Protein AF-A0A8T6R658-F1 (afdb_monomer_lite)

Radius of gyration: 13.72 Å; chains: 1; bounding box: 38×26×32 Å

Sequence (63 aa):
LLTVLAVHHRTAPAAINVEDLDSKVDLDVIRGEHRTLPDGDIAALNNSFGFGGHNVALVVKSV

Secondary structure (DSSP, 8-state):
-HHHHHHHTTEEPPBSS-SS--TT--S---BSS-EEPPSSS-EEEEEEEETTTEEEEEEEE--

Structure (mmCIF, N/CA/C/O backbone):
data_AF-A0A8T6R658-F1
#
_entry.id   AF-A0A8T6R658-F1
#
loop_
_atom_site.group_PDB
_atom_site.id
_atom_site.type_symbol
_atom_site.label_atom_id
_atom_site.label_alt_id
_atom_site.label_comp_id
_atom_site.label_asym_id
_atom_site.label_entity_id
_atom_site.label_seq_id
_atom_site.pdbx_PDB_ins_code
_atom_site.Cartn_x
_atom_site.Cartn_y
_atom_site.Cartn_z
_atom_site.occupancy
_atom_site.B_iso_or_equiv
_atom_site.auth_seq_id
_atom_site.auth_comp_id
_atom_site.auth_asym_id
_atom_site.auth_atom_id
_atom_site.pdbx_PDB_model_num
ATOM 1 N N . LEU A 1 1 ? -1.385 10.996 3.651 1.00 68.06 1 LEU A N 1
ATOM 2 C CA . LEU A 1 1 ? -2.768 11.493 3.437 1.00 68.06 1 LEU A CA 1
ATOM 3 C C . LEU A 1 1 ? -3.648 10.467 2.726 1.00 68.06 1 LEU A C 1
ATOM 5 O O . LEU A 1 1 ? -4.702 10.163 3.263 1.00 68.06 1 LEU A O 1
ATOM 9 N N . LEU A 1 2 ? -3.211 9.884 1.597 1.00 91.56 2 LEU A N 1
ATOM 10 C CA . LEU A 1 2 ? -3.999 8.915 0.813 1.00 91.56 2 LEU A CA 1
ATOM 11 C C . LEU A 1 2 ? -4.658 7.803 1.654 1.00 91.56 2 LEU A C 1
ATOM 13 O O . LEU A 1 2 ? -5.874 7.672 1.632 1.00 91.56 2 LEU A O 1
ATOM 17 N N . THR A 1 3 ? -3.880 7.052 2.441 1.00 97.38 3 THR A N 1
ATOM 18 C CA . THR A 1 3 ? -4.401 5.934 3.254 1.00 97.38 3 THR A CA 1
ATOM 19 C C . THR A 1 3 ? -5.437 6.377 4.291 1.00 97.38 3 THR A C 1
ATOM 21 O O . THR A 1 3 ? -6.418 5.675 4.509 1.00 97.38 3 THR A O 1
ATOM 24 N N . VAL A 1 4 ? -5.266 7.559 4.894 1.00 97.50 4 VAL A N 1
ATOM 25 C CA . VAL A 1 4 ? -6.235 8.110 5.858 1.00 97.50 4 VAL A CA 1
ATOM 26 C C . VAL A 1 4 ? -7.561 8.425 5.167 1.00 97.50 4 VAL A C 1
ATOM 28 O O . VAL A 1 4 ? -8.613 8.041 5.668 1.00 97.50 4 VAL A O 1
ATOM 31 N N . LEU A 1 5 ? -7.516 9.066 3.994 1.00 97.88 5 LEU A N 1
ATOM 32 C CA . LEU A 1 5 ? -8.719 9.376 3.218 1.00 97.88 5 LEU A CA 1
ATOM 33 C C . LEU A 1 5 ? -9.407 8.114 2.687 1.00 97.88 5 LEU A C 1
ATOM 35 O O . LEU A 1 5 ? -10.631 8.054 2.692 1.00 97.88 5 LEU A O 1
ATOM 39 N N . ALA A 1 6 ? -8.642 7.093 2.293 1.00 97.75 6 ALA A N 1
ATOM 40 C CA . ALA A 1 6 ? -9.194 5.813 1.854 1.00 97.75 6 ALA A CA 1
ATOM 41 C C . ALA A 1 6 ? -9.998 5.123 2.969 1.00 97.75 6 ALA A C 1
ATOM 43 O O . ALA A 1 6 ? -11.122 4.679 2.738 1.00 97.75 6 ALA A O 1
ATOM 44 N N . VAL A 1 7 ? -9.456 5.094 4.194 1.00 97.75 7 VAL A N 1
ATOM 45 C CA . VAL A 1 7 ? -10.154 4.565 5.378 1.00 97.75 7 VAL A CA 1
ATOM 46 C C . VAL A 1 7 ? -11.374 5.423 5.727 1.00 97.75 7 VAL A C 1
ATOM 48 O O . VAL A 1 7 ? -12.449 4.881 5.968 1.00 97.75 7 VAL A O 1
ATOM 51 N N . HIS A 1 8 ? -11.232 6.751 5.710 1.00 96.75 8 HIS A N 1
ATOM 52 C CA . HIS A 1 8 ? -12.306 7.683 6.060 1.00 96.75 8 HIS A CA 1
ATOM 53 C C . HIS A 1 8 ? -13.498 7.619 5.089 1.00 96.75 8 HIS A C 1
ATOM 55 O O . HIS A 1 8 ? -14.641 7.540 5.526 1.00 96.75 8 HIS A O 1
ATOM 61 N N . HIS A 1 9 ? -13.240 7.608 3.779 1.00 97.12 9 HIS A N 1
ATOM 62 C CA . HIS A 1 9 ? -14.275 7.564 2.739 1.00 97.12 9 HIS A CA 1
ATOM 63 C C . HIS A 1 9 ? -14.685 6.146 2.329 1.00 97.12 9 HIS A C 1
ATOM 65 O O . HIS A 1 9 ? -15.455 5.988 1.383 1.00 97.12 9 HIS A O 1
ATOM 71 N N . ARG A 1 10 ? -14.147 5.110 2.987 1.00 97.56 10 ARG A N 1
ATOM 72 C CA . ARG A 1 10 ? -14.402 3.698 2.657 1.00 97.56 10 ARG A CA 1
ATOM 73 C C . ARG A 1 10 ? -14.193 3.387 1.171 1.00 97.56 1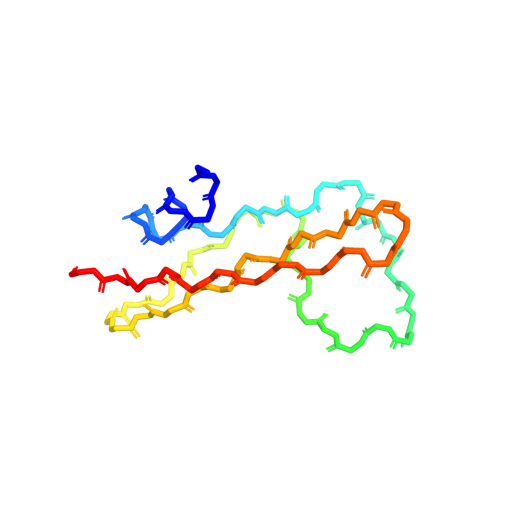0 ARG A C 1
ATOM 75 O O . ARG A 1 10 ? -14.934 2.611 0.578 1.00 97.56 10 ARG A O 1
ATOM 82 N N . THR A 1 11 ? -13.172 3.988 0.566 1.00 97.81 11 THR A N 1
ATOM 83 C CA . THR A 1 11 ? -12.859 3.815 -0.857 1.00 97.81 11 THR A CA 1
ATOM 84 C C . THR A 1 11 ? -11.379 3.522 -1.031 1.00 97.81 11 THR A C 1
ATOM 86 O O . THR A 1 11 ? -10.529 4.361 -0.738 1.00 97.81 11 THR A O 1
ATOM 89 N N . ALA A 1 12 ? -11.067 2.335 -1.538 1.00 97.44 12 ALA A N 1
ATOM 90 C CA . ALA A 1 12 ? -9.730 1.974 -1.965 1.00 97.44 12 ALA A CA 1
ATOM 91 C C . ALA A 1 12 ? -9.519 2.399 -3.431 1.00 97.44 12 ALA A C 1
ATOM 93 O O . ALA A 1 12 ? -10.244 1.932 -4.317 1.00 97.44 12 ALA A O 1
ATOM 94 N N . PRO A 1 13 ? -8.551 3.291 -3.706 1.00 97.00 13 PRO A N 1
ATOM 95 C CA . PRO A 1 13 ? -8.272 3.748 -5.060 1.00 97.00 13 PRO A CA 1
ATOM 96 C C . PRO A 1 13 ? -7.682 2.615 -5.904 1.00 97.00 13 PRO A C 1
ATOM 98 O O . PRO A 1 13 ? -6.943 1.766 -5.405 1.00 97.00 13 PRO A O 1
ATOM 101 N N . ALA A 1 14 ? -7.993 2.633 -7.196 1.00 96.44 14 ALA A N 1
ATOM 102 C CA . ALA A 1 14 ? -7.463 1.671 -8.151 1.00 96.44 14 ALA A CA 1
ATOM 103 C C . ALA A 1 14 ? -6.049 2.057 -8.591 1.00 96.44 14 ALA A C 1
ATOM 105 O O . ALA A 1 14 ? -5.745 3.236 -8.791 1.00 96.44 14 ALA A O 1
ATOM 106 N N . ALA A 1 15 ? -5.202 1.052 -8.791 1.00 95.38 15 ALA A N 1
ATOM 107 C CA . ALA A 1 15 ? -3.960 1.204 -9.523 1.00 95.38 15 ALA A CA 1
ATOM 108 C C . ALA A 1 15 ? -4.293 1.304 -11.018 1.00 95.38 15 ALA A C 1
ATOM 110 O O . ALA A 1 15 ? -4.748 0.338 -11.635 1.00 95.38 15 ALA A O 1
ATOM 111 N N . ILE A 1 16 ? -4.116 2.497 -11.582 1.00 95.12 16 ILE A N 1
ATOM 112 C CA . ILE A 1 16 ? -4.301 2.739 -13.017 1.00 95.12 16 ILE A CA 1
ATOM 113 C C . ILE A 1 16 ? -3.141 2.143 -13.825 1.00 95.12 16 ILE A C 1
ATOM 115 O O . ILE A 1 16 ? -2.056 1.931 -13.283 1.00 95.12 16 ILE A O 1
ATOM 119 N N . ASN A 1 17 ? -3.360 1.943 -15.127 1.00 93.81 17 ASN A N 1
ATOM 120 C CA . ASN A 1 17 ? -2.357 1.461 -16.088 1.00 93.81 17 ASN A CA 1
ATOM 121 C C . ASN A 1 17 ? -1.776 0.073 -15.742 1.00 93.81 17 ASN A C 1
ATOM 123 O O . ASN A 1 17 ? -0.574 -0.156 -15.866 1.00 93.81 17 ASN A O 1
ATOM 127 N N . VAL A 1 18 ? -2.618 -0.826 -15.221 1.00 93.94 18 VAL A N 1
ATOM 128 C CA . VAL A 1 18 ? -2.268 -2.232 -14.970 1.00 93.94 18 VAL A CA 1
ATOM 129 C C . VAL A 1 18 ? -3.132 -3.116 -15.867 1.00 93.94 18 VAL A C 1
ATOM 131 O O . VAL A 1 18 ? -4.178 -3.612 -15.443 1.00 93.94 18 VAL A O 1
ATOM 134 N N . GLU A 1 19 ? -2.713 -3.286 -17.119 1.00 91.56 19 GLU A N 1
ATOM 135 C CA . GLU A 1 19 ? -3.401 -4.120 -18.111 1.00 91.56 19 GLU A CA 1
ATOM 136 C C . GLU A 1 19 ? -3.013 -5.598 -17.981 1.00 91.56 19 GLU A C 1
ATOM 138 O O . GLU A 1 19 ? -3.881 -6.470 -18.013 1.00 91.56 19 GLU A O 1
ATOM 143 N N . ASP A 1 20 ? -1.721 -5.870 -17.785 1.00 93.25 20 ASP A N 1
ATOM 144 C CA . ASP A 1 20 ? -1.155 -7.215 -17.667 1.00 93.25 20 ASP A CA 1
ATOM 145 C C . ASP A 1 20 ? -0.412 -7.345 -16.330 1.00 93.25 20 ASP A C 1
ATOM 147 O O . ASP A 1 20 ? 0.667 -6.783 -16.131 1.00 93.25 20 ASP A O 1
ATOM 151 N N . LEU A 1 21 ? -1.046 -8.017 -15.366 1.00 94.38 21 LEU A N 1
ATOM 152 C CA . LEU A 1 21 ? -0.461 -8.261 -14.049 1.00 94.38 21 LEU A CA 1
ATOM 153 C C . LEU A 1 21 ? 0.367 -9.544 -14.121 1.00 94.38 21 LEU A C 1
ATOM 155 O O . LEU A 1 21 ? -0.144 -10.574 -14.556 1.00 94.38 21 LEU A O 1
ATOM 159 N N . ASP A 1 22 ? 1.615 -9.494 -13.652 1.00 95.38 22 ASP A N 1
ATOM 160 C CA . ASP A 1 22 ? 2.488 -10.670 -13.639 1.00 95.38 22 ASP A CA 1
ATOM 161 C C . ASP A 1 22 ? 1.795 -11.851 -12.937 1.00 95.38 22 ASP A C 1
ATOM 163 O O . ASP A 1 22 ? 1.336 -11.735 -11.801 1.00 95.38 22 ASP A O 1
ATOM 167 N N . SER A 1 23 ? 1.767 -13.002 -13.614 1.00 95.06 23 SER 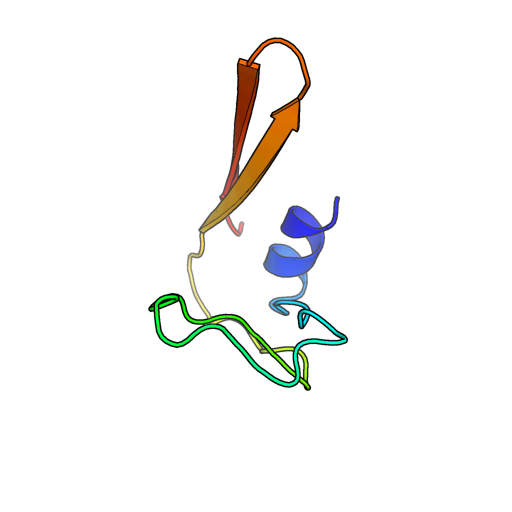A N 1
ATOM 168 C CA . SER A 1 23 ? 1.226 -14.277 -13.121 1.00 95.06 23 SER A CA 1
ATOM 169 C C . SER A 1 23 ? 1.744 -14.720 -11.746 1.00 95.06 23 SER A C 1
ATOM 171 O O . SER A 1 23 ? 1.123 -15.560 -11.099 1.00 95.06 23 SER A O 1
ATOM 173 N N . LYS A 1 24 ? 2.889 -14.188 -11.305 1.00 97.38 24 LYS A N 1
ATOM 174 C CA . LYS A 1 24 ? 3.496 -14.463 -9.999 1.00 97.38 24 LYS A CA 1
ATOM 175 C C . LYS A 1 24 ? 2.943 -13.592 -8.871 1.00 97.38 24 LYS A C 1
ATOM 177 O O . LYS A 1 24 ? 3.258 -13.863 -7.716 1.00 97.38 24 LYS A O 1
ATOM 182 N N . VAL A 1 25 ? 2.178 -12.543 -9.175 1.00 95.38 25 VAL A N 1
ATOM 183 C CA . VAL A 1 25 ? 1.535 -11.692 -8.168 1.00 95.38 25 VAL A CA 1
ATOM 184 C C . VAL A 1 25 ? 0.209 -12.330 -7.765 1.00 95.38 25 VAL A C 1
ATOM 186 O O . VAL A 1 25 ? -0.758 -12.311 -8.519 1.00 95.38 25 VAL A O 1
ATOM 189 N N . ASP A 1 26 ? 0.166 -12.876 -6.554 1.00 94.62 26 ASP A N 1
ATOM 190 C CA . ASP A 1 26 ? -1.026 -13.471 -5.937 1.00 94.62 26 ASP A CA 1
ATOM 191 C C . ASP A 1 26 ? -1.870 -12.460 -5.138 1.00 94.62 26 ASP A C 1
ATOM 193 O O . ASP A 1 26 ? -2.960 -12.784 -4.661 1.00 94.62 26 ASP A O 1
ATOM 197 N N . LEU A 1 27 ? -1.387 -11.221 -5.006 1.00 94.62 27 LEU A N 1
ATOM 198 C CA . LEU A 1 27 ? -2.069 -10.145 -4.298 1.00 94.62 27 LEU A CA 1
ATOM 199 C C . LEU A 1 27 ? -3.300 -9.646 -5.066 1.00 94.62 27 LEU A C 1
ATOM 201 O O . LEU A 1 27 ? -3.263 -9.415 -6.275 1.00 94.62 27 LEU A O 1
ATOM 205 N N . ASP A 1 28 ? -4.367 -9.357 -4.322 1.00 94.44 28 ASP A N 1
ATOM 206 C CA . ASP A 1 28 ? -5.548 -8.661 -4.829 1.00 94.44 28 ASP A CA 1
ATOM 207 C C . ASP A 1 28 ? -5.251 -7.173 -5.079 1.00 94.44 28 ASP A C 1
ATOM 209 O O . ASP A 1 28 ? -5.485 -6.295 -4.243 1.00 94.44 28 ASP A O 1
ATOM 213 N N . VAL A 1 29 ? -4.681 -6.893 -6.250 1.00 95.50 29 VAL A N 1
ATOM 214 C CA . VAL A 1 29 ? -4.451 -5.534 -6.738 1.00 95.50 29 VAL A CA 1
ATOM 215 C C . VAL A 1 29 ? -5.757 -4.985 -7.314 1.00 95.50 29 VAL A C 1
ATOM 217 O O . VAL A 1 29 ? -6.301 -5.517 -8.286 1.00 95.50 29 VAL A O 1
ATOM 220 N N . ILE A 1 30 ? -6.246 -3.881 -6.746 1.00 96.00 30 ILE A N 1
ATOM 221 C CA . ILE A 1 30 ? -7.431 -3.175 -7.249 1.00 96.00 30 ILE A CA 1
ATOM 222 C C . ILE A 1 30 ? -7.063 -2.482 -8.564 1.00 96.00 30 ILE A C 1
ATOM 224 O O . ILE A 1 30 ? -6.241 -1.568 -8.576 1.00 96.00 30 ILE A O 1
ATOM 228 N N . ARG A 1 31 ? -7.679 -2.921 -9.664 1.00 94.44 31 ARG A N 1
ATOM 229 C CA . ARG A 1 31 ? -7.455 -2.442 -11.037 1.00 94.44 31 ARG A CA 1
ATOM 230 C C . ARG A 1 31 ? -8.773 -1.952 -11.635 1.00 94.44 31 ARG A C 1
ATOM 232 O O . ARG A 1 31 ? -9.827 -2.491 -11.304 1.00 94.44 31 ARG A O 1
ATOM 239 N N . GLY A 1 32 ? -8.706 -0.980 -12.543 1.00 91.12 32 GLY A N 1
ATOM 240 C CA . GLY A 1 32 ? -9.892 -0.394 -13.174 1.00 91.12 32 GLY A CA 1
ATOM 241 C C . GLY A 1 32 ? -10.623 0.556 -12.227 1.00 91.12 32 GLY A C 1
ATOM 242 O O . GLY A 1 32 ? -10.126 1.645 -11.947 1.00 91.12 32 GLY A O 1
ATOM 243 N N . GLU A 1 33 ? -11.783 0.142 -11.723 1.00 93.75 33 GLU A N 1
ATOM 244 C CA . GLU A 1 33 ? -12.627 0.970 -10.857 1.00 93.75 33 GLU A CA 1
ATOM 245 C C . GLU A 1 33 ? -12.175 0.948 -9.391 1.00 93.75 33 GLU A C 1
ATOM 247 O O . GLU A 1 33 ? -11.660 -0.049 -8.876 1.00 93.75 33 GLU A O 1
ATOM 252 N N . HIS A 1 34 ? -12.387 2.066 -8.695 1.00 97.06 34 HIS A N 1
ATOM 253 C CA . HIS A 1 34 ? -12.165 2.152 -7.251 1.00 97.06 34 HIS A CA 1
ATOM 254 C C . HIS A 1 34 ? -13.080 1.173 -6.504 1.00 97.06 34 HIS A C 1
ATOM 256 O O . HIS A 1 34 ? -14.220 0.942 -6.906 1.00 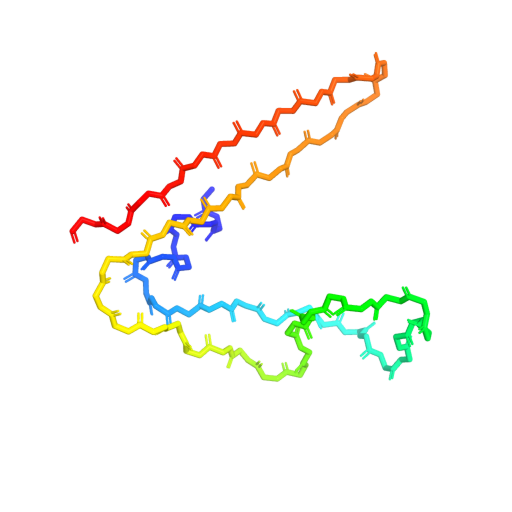97.06 34 HIS A O 1
ATOM 262 N N . ARG A 1 35 ? -12.599 0.605 -5.394 1.00 97.56 35 ARG A N 1
ATOM 263 C CA . ARG A 1 35 ? -13.341 -0.408 -4.633 1.00 97.56 35 ARG A CA 1
ATOM 264 C C . ARG A 1 35 ? -13.851 0.149 -3.311 1.00 97.56 35 ARG A C 1
ATOM 266 O O . ARG A 1 35 ? -13.078 0.702 -2.532 1.00 97.56 35 ARG A O 1
ATOM 273 N N . THR A 1 36 ? -15.126 -0.071 -3.013 1.00 98.12 36 THR A N 1
ATOM 274 C CA . THR A 1 36 ? -15.684 0.185 -1.680 1.00 98.12 36 THR A CA 1
ATOM 275 C C . THR A 1 36 ? -15.066 -0.764 -0.652 1.00 98.12 36 THR A C 1
ATOM 277 O O . THR A 1 36 ? -15.018 -1.977 -0.856 1.00 98.12 36 THR A O 1
ATOM 280 N N . LEU A 1 37 ? -14.566 -0.208 0.450 1.00 97.31 37 LEU A N 1
ATOM 281 C CA . LEU A 1 37 ? -14.048 -0.973 1.582 1.00 97.31 37 LEU A CA 1
ATOM 282 C C . LEU A 1 37 ? -15.204 -1.468 2.468 1.00 97.31 37 LEU A C 1
ATOM 284 O O . LEU A 1 37 ? -16.230 -0.793 2.537 1.00 97.31 37 LEU A O 1
ATOM 288 N N . PRO A 1 38 ? -15.050 -2.618 3.152 1.00 96.56 38 PRO A N 1
ATOM 289 C CA . PRO A 1 38 ? -16.104 -3.180 3.994 1.00 96.56 38 PRO A CA 1
ATOM 290 C C . PRO A 1 38 ? -16.475 -2.253 5.154 1.00 96.56 38 PRO A C 1
ATOM 292 O O . PRO A 1 38 ? -15.669 -1.417 5.572 1.00 96.56 38 PRO A O 1
ATOM 295 N N . ASP A 1 39 ? -17.679 -2.444 5.693 1.00 94.75 39 ASP A N 1
ATOM 296 C CA . ASP A 1 39 ? -18.155 -1.790 6.914 1.00 94.75 39 ASP A CA 1
ATOM 297 C C . ASP A 1 39 ? -17.455 -2.327 8.177 1.00 94.75 39 ASP A C 1
ATOM 299 O O . ASP A 1 39 ? -16.760 -3.343 8.151 1.00 94.75 39 ASP A O 1
ATOM 303 N N . GLY A 1 40 ? -17.651 -1.639 9.306 1.00 95.81 40 GLY A N 1
ATOM 304 C CA . GLY A 1 40 ? -17.084 -2.025 10.603 1.00 95.81 40 GLY A CA 1
ATOM 305 C C . GLY A 1 40 ? -15.628 -1.594 10.797 1.00 95.81 40 GLY A C 1
ATOM 306 O O . GLY A 1 40 ? -15.136 -0.694 10.112 1.00 95.81 40 GLY A O 1
ATOM 307 N N . ASP A 1 41 ? -14.947 -2.210 11.761 1.00 96.88 41 ASP A N 1
ATOM 308 C CA . ASP A 1 41 ? -13.563 -1.878 12.103 1.00 96.88 41 ASP A CA 1
ATOM 309 C C . ASP A 1 41 ? -12.595 -2.344 11.012 1.00 96.88 41 ASP A C 1
ATOM 311 O O . ASP A 1 41 ? -12.493 -3.535 10.719 1.00 96.88 41 ASP A O 1
ATOM 315 N N . ILE A 1 42 ? -11.833 -1.405 10.453 1.00 97.62 42 ILE A N 1
ATOM 316 C CA . ILE A 1 42 ? -10.780 -1.690 9.478 1.00 97.62 42 ILE A CA 1
ATOM 317 C C . ILE A 1 42 ? -9.465 -1.032 9.889 1.00 97.62 42 ILE A C 1
ATOM 319 O O . ILE A 1 42 ? -9.436 0.012 10.546 1.00 97.62 42 ILE A O 1
ATOM 323 N N . ALA A 1 43 ? -8.361 -1.637 9.463 1.00 97.50 43 ALA A N 1
ATOM 324 C CA . ALA A 1 43 ? 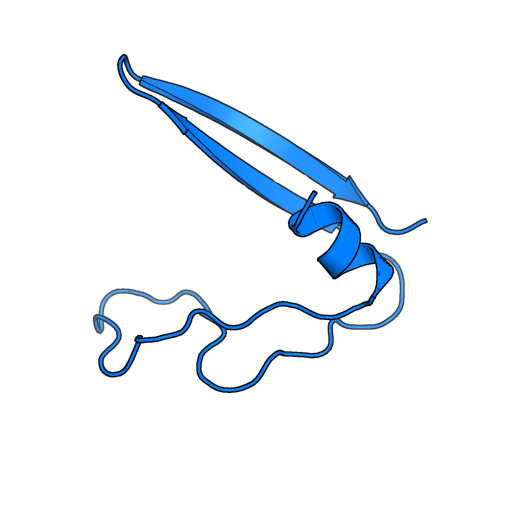-7.030 -1.064 9.559 1.00 97.50 43 ALA A CA 1
ATOM 325 C C . ALA A 1 43 ? -6.354 -1.117 8.187 1.00 97.50 43 ALA A C 1
ATOM 327 O O . ALA A 1 43 ? -6.504 -2.092 7.453 1.00 97.50 43 ALA A O 1
ATOM 328 N N . ALA A 1 44 ? -5.609 -0.071 7.847 1.00 97.81 44 ALA A N 1
ATOM 329 C CA . ALA A 1 44 ? -4.864 0.025 6.602 1.00 97.81 44 ALA A CA 1
ATOM 330 C C . ALA A 1 44 ? -3.385 0.288 6.883 1.00 97.81 44 ALA A C 1
ATOM 332 O O . ALA A 1 44 ? -3.040 1.125 7.722 1.00 97.81 44 ALA A O 1
ATOM 333 N N . LEU A 1 45 ? -2.518 -0.418 6.158 1.00 97.56 45 LEU A N 1
ATOM 334 C CA . LEU A 1 45 ? -1.069 -0.271 6.235 1.00 97.56 45 LEU A CA 1
ATOM 335 C C . LEU A 1 45 ? -0.579 0.684 5.138 1.00 97.56 45 LEU A C 1
ATOM 337 O O . LEU A 1 45 ? -0.956 0.557 3.974 1.00 97.56 45 LEU A O 1
ATOM 341 N N . ASN A 1 46 ? 0.282 1.629 5.501 1.00 97.62 46 ASN A N 1
ATOM 342 C CA . ASN A 1 46 ? 1.013 2.481 4.574 1.00 97.62 46 ASN A CA 1
ATOM 343 C C . ASN A 1 46 ? 2.506 2.166 4.679 1.00 97.62 46 ASN A C 1
ATOM 345 O O . ASN A 1 46 ? 3.121 2.442 5.707 1.00 97.62 46 ASN A O 1
ATOM 349 N N . ASN A 1 47 ? 3.065 1.597 3.613 1.00 96.69 47 ASN A N 1
ATOM 350 C CA . ASN A 1 47 ? 4.487 1.289 3.513 1.00 96.69 47 ASN A CA 1
ATOM 351 C C . ASN A 1 47 ? 5.210 2.372 2.709 1.00 96.69 47 ASN A C 1
ATOM 353 O O . ASN A 1 47 ? 4.689 2.859 1.705 1.00 96.69 47 ASN A O 1
ATOM 357 N N . SER A 1 48 ? 6.423 2.714 3.135 1.00 96.44 48 SER A N 1
ATOM 358 C CA . SER A 1 48 ? 7.319 3.631 2.437 1.00 96.44 48 SER A CA 1
ATOM 359 C C . SER A 1 48 ? 8.746 3.102 2.478 1.00 96.44 48 SER A C 1
ATOM 361 O O . SER A 1 48 ? 9.237 2.685 3.529 1.00 96.44 48 SER A O 1
ATOM 363 N N . PHE A 1 49 ? 9.422 3.172 1.334 1.00 97.62 49 PHE A N 1
ATOM 364 C CA . PHE A 1 49 ? 10.780 2.676 1.143 1.00 97.62 49 PHE A CA 1
ATOM 365 C C . PHE A 1 49 ? 11.662 3.780 0.558 1.00 97.62 49 PHE A C 1
ATOM 367 O O . PHE A 1 49 ? 11.210 4.549 -0.290 1.00 97.62 49 PHE A O 1
ATOM 374 N N . GLY A 1 50 ? 12.909 3.874 1.014 1.00 96.94 50 GLY A N 1
ATOM 375 C CA . GLY A 1 50 ? 13.856 4.902 0.585 1.00 96.94 50 GLY A CA 1
ATOM 376 C C . GLY A 1 50 ? 15.269 4.365 0.378 1.00 96.94 50 GL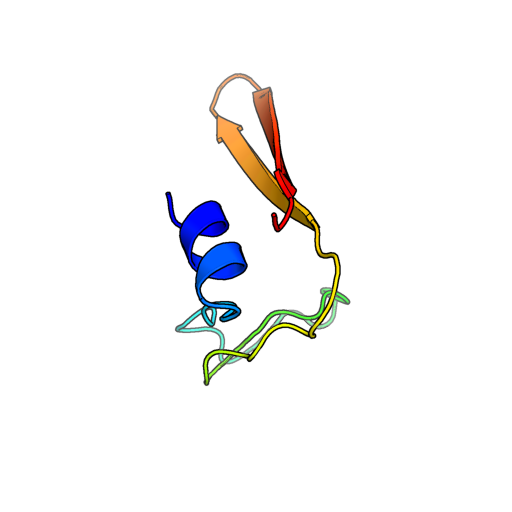Y A C 1
ATOM 377 O O . GLY A 1 50 ? 15.640 3.307 0.894 1.00 96.94 50 GLY A O 1
ATOM 378 N N . PHE A 1 51 ? 16.079 5.115 -0.375 1.00 97.31 51 PHE A N 1
ATOM 379 C CA . PHE A 1 51 ? 17.480 4.763 -0.609 1.00 97.31 51 PHE A CA 1
ATOM 380 C C . PHE A 1 51 ? 18.265 4.599 0.699 1.00 97.31 51 PHE A C 1
ATOM 382 O O . PHE A 1 51 ? 17.965 5.217 1.723 1.00 97.31 51 PHE A O 1
ATOM 389 N N . GLY A 1 52 ? 19.266 3.719 0.660 1.00 96.88 52 GLY A N 1
ATOM 390 C CA . GLY A 1 52 ? 20.006 3.302 1.853 1.00 96.88 52 GLY A CA 1
ATOM 391 C C . GLY A 1 52 ? 19.278 2.261 2.710 1.00 96.88 52 GLY A C 1
ATOM 392 O O . GLY A 1 52 ? 19.730 1.981 3.812 1.00 96.88 52 GLY A O 1
ATOM 393 N N . GLY A 1 53 ? 18.175 1.680 2.219 1.00 96.94 53 GLY A N 1
ATOM 394 C CA . GLY A 1 53 ? 17.463 0.600 2.912 1.00 96.94 53 GLY A CA 1
ATOM 395 C C . GLY A 1 53 ? 16.527 1.081 4.022 1.00 96.94 53 GLY A C 1
ATOM 396 O O . G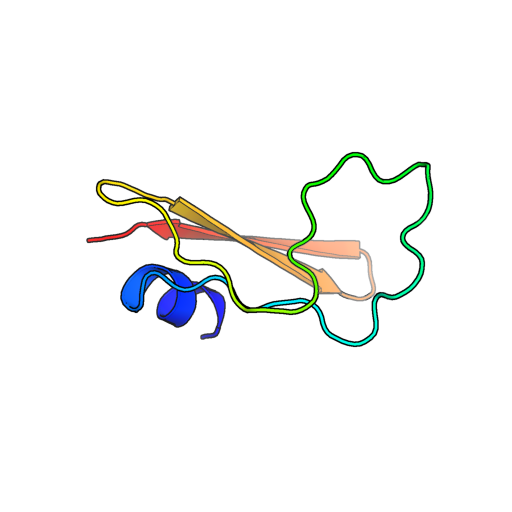LY A 1 53 ? 16.260 0.338 4.963 1.00 96.94 53 GLY A O 1
ATOM 397 N N . HIS A 1 54 ? 16.028 2.315 3.932 1.00 97.44 54 HIS A N 1
ATOM 398 C CA . HIS A 1 54 ? 15.055 2.837 4.888 1.00 97.44 54 HIS A CA 1
ATOM 399 C C . HIS A 1 54 ? 13.671 2.255 4.602 1.00 97.44 54 HIS A C 1
ATOM 401 O O . HIS A 1 54 ? 13.157 2.400 3.494 1.00 97.44 54 HIS A O 1
ATOM 407 N N . ASN A 1 55 ? 13.060 1.641 5.615 1.00 97.81 55 ASN A N 1
ATOM 408 C CA . ASN A 1 55 ? 11.724 1.059 5.536 1.00 97.81 55 ASN A CA 1
ATOM 409 C C . ASN A 1 55 ? 10.867 1.627 6.671 1.00 97.81 55 ASN A C 1
ATOM 411 O O . ASN A 1 55 ? 11.263 1.565 7.833 1.00 97.81 55 ASN A O 1
ATOM 415 N N . VAL A 1 56 ? 9.699 2.173 6.339 1.00 97.25 56 VAL A N 1
ATOM 416 C CA . VAL A 1 56 ? 8.733 2.713 7.304 1.00 97.25 56 VAL A CA 1
ATOM 417 C C . VAL A 1 56 ? 7.364 2.111 7.019 1.00 97.25 56 VAL A C 1
ATOM 419 O O . VAL A 1 56 ? 6.946 2.041 5.863 1.00 97.25 56 VAL A O 1
ATOM 422 N N . ALA A 1 57 ? 6.660 1.711 8.076 1.00 97.38 57 ALA A N 1
ATOM 423 C CA . ALA A 1 57 ? 5.286 1.237 8.010 1.00 97.38 57 ALA A CA 1
ATOM 424 C C . ALA A 1 57 ? 4.426 1.972 9.046 1.00 97.38 57 ALA A C 1
ATOM 426 O O . ALA A 1 57 ? 4.819 2.103 10.206 1.00 97.38 57 ALA A O 1
ATOM 427 N N . LEU A 1 58 ? 3.252 2.443 8.628 1.00 97.56 58 LEU A N 1
ATOM 428 C CA . LEU A 1 58 ? 2.256 3.090 9.484 1.00 97.56 58 LEU A CA 1
ATOM 429 C C . LEU A 1 58 ? 0.918 2.360 9.376 1.00 97.56 58 LEU A C 1
ATOM 431 O O . LEU A 1 58 ? 0.488 2.024 8.276 1.00 97.56 58 LEU A O 1
ATOM 435 N N . VAL A 1 59 ? 0.231 2.181 10.504 1.00 97.81 59 VAL A N 1
ATOM 436 C CA . VAL A 1 59 ? -1.142 1.662 10.544 1.00 97.81 59 VAL A CA 1
ATOM 437 C C . VAL A 1 59 ? -2.120 2.799 10.826 1.00 97.81 59 VAL A C 1
ATOM 439 O O . VAL A 1 59 ? -1.923 3.578 11.757 1.00 97.81 59 VAL A O 1
ATOM 442 N N . VAL A 1 60 ? -3.194 2.867 10.041 1.00 97.75 60 VAL A N 1
ATOM 443 C CA . VAL A 1 60 ? -4.342 3.758 10.257 1.00 97.75 60 VAL A CA 1
ATOM 444 C C . VAL A 1 60 ? -5.569 2.900 10.536 1.00 97.75 60 VAL A C 1
ATOM 446 O O . VAL A 1 60 ? -5.888 2.029 9.730 1.00 97.75 60 VAL A O 1
ATOM 449 N N . LYS A 1 61 ? -6.265 3.142 11.649 1.00 97.56 61 LYS A N 1
ATOM 450 C CA . LYS A 1 61 ? -7.527 2.466 11.985 1.00 97.56 61 LYS A CA 1
ATOM 451 C C . LYS A 1 61 ? -8.714 3.388 11.692 1.00 97.56 61 LYS A C 1
ATOM 453 O O . LYS A 1 61 ? -8.601 4.598 11.886 1.00 97.56 61 LYS A O 1
ATOM 458 N N . SER A 1 62 ? -9.837 2.826 11.248 1.00 94.00 62 SER A N 1
ATOM 459 C CA . SER A 1 62 ? -11.125 3.522 11.302 1.00 94.00 62 SER A CA 1
ATOM 460 C C . SER A 1 62 ? -11.485 3.866 12.751 1.00 94.00 62 SER A C 1
ATOM 462 O O . SER A 1 62 ? -11.188 3.090 13.664 1.00 94.00 62 SER A O 1
ATOM 464 N N . VAL A 1 63 ? -12.113 5.026 12.939 1.00 85.06 63 VAL A N 1
ATOM 465 C CA . VAL A 1 63 ? -12.663 5.478 14.226 1.00 85.06 63 VAL A CA 1
ATOM 466 C C . VAL A 1 63 ? -14.164 5.251 14.234 1.00 85.06 63 VAL A C 1
ATOM 468 O O . VAL A 1 63 ? -14.766 5.443 13.152 1.00 85.06 63 VAL A O 1
#

Organism: NCBI:txid2502783

InterPro domains:
  IPR016039 Thiolase-like [G3DSA:3.40.47.10] (1-63)
  IPR016039 Thiolase-like [SSF53901] (2-62)

Foldseek 3Di:
DQQQVCLVVQKAQADEPCPDDPPPDPDPHHHDDIDGHDDDKDKDKDWDADPPGDIDIDIDIRD

pLDDT: mean 95.61, std 4.13, range [68.06, 98.12]